Protein AF-A0A8D2CQ65-F1 (afdb_monomer)

InterPro domains:
  IPR000535 Major sperm protein (MSP) domain [PF00635] (9-80)
  IPR000535 Major sperm protein (MSP) domain [PS50202] (7-84)
  IPR008962 PapD-like superfamily [SSF49354] (5-80)
  IPR013783 Immunoglobulin-like fold [G3DSA:2.60.40.10] (1-84)
  IPR016763 Vesicle-associated membrane-protein-associated protein [PTHR10809] (7-80)

Radius of gyration: 14.84 Å; Cα contacts (8 Å, |Δi|>4): 120; chains: 1; bounding box: 36×33×35 Å

pLDDT: mean 74.35, std 14.54, range [35.38, 90.12]

Nearest PDB structures (foldseek):
  2cri-assembly1_A  TM=8.438E-01  e=6.915E-08  Mus musculus
  6tqr-assembly4_D  TM=8.888E-01  e=3.747E-07  Homo sapiens
  7sqc-assembly1_T2  TM=7.419E-01  e=1.852E-01  Chlamydomonas reinhardtii
  7sqc-assembly1_F0  TM=7.270E-01  e=7.500E-01  Chlamydomonas reinhardtii

Solvent-accessible surface area (backbone atoms only — not comparable to full-atom values): 5471 Å² total; per-residue (Å²): 130,86,82,73,80,79,84,62,53,48,44,64,78,83,69,86,75,77,82,60,70,84,69,41,80,53,72,35,74,34,75,38,38,36,31,49,64,48,74,69,83,70,98,52,63,91,48,37,49,61,44,68,46,59,50,81,43,59,93,94,44,73,48,72,28,38,41,31,34,53,54,52,94,77,59,88,82,64,77,73,89,60,94,127

Structure (mmCIF, N/CA/C/O backbone):
data_AF-A0A8D2CQ65-F1
#
_entry.id   AF-A0A8D2CQ65-F1
#
loop_
_atom_site.group_PDB
_atom_site.id
_atom_site.type_symbol
_atom_site.label_atom_id
_atom_site.label_alt_id
_atom_site.label_comp_id
_atom_site.label_asym_id
_atom_site.label_entity_id
_atom_site.label_seq_id
_atom_site.pdbx_PDB_ins_code
_atom_site.Cartn_x
_atom_site.Cartn_y
_atom_site.Cartn_z
_atom_site.occupancy
_atom_site.B_iso_or_equiv
_atom_site.auth_seq_id
_atom_site.auth_comp_id
_atom_site.auth_asym_id
_atom_site.auth_atom_id
_atom_site.pdbx_PDB_model_num
ATOM 1 N N . MET A 1 1 ? 3.769 24.419 11.256 1.00 46.28 1 MET A N 1
ATOM 2 C CA . MET A 1 1 ? 2.646 23.471 11.085 1.00 46.28 1 MET A CA 1
ATOM 3 C C . MET A 1 1 ? 2.709 22.460 12.215 1.00 46.28 1 MET A C 1
ATOM 5 O O . MET A 1 1 ? 3.782 21.915 12.441 1.00 46.28 1 MET A O 1
ATOM 9 N N . ALA A 1 2 ? 1.623 22.269 12.968 1.00 53.69 2 ALA A N 1
ATOM 10 C CA . 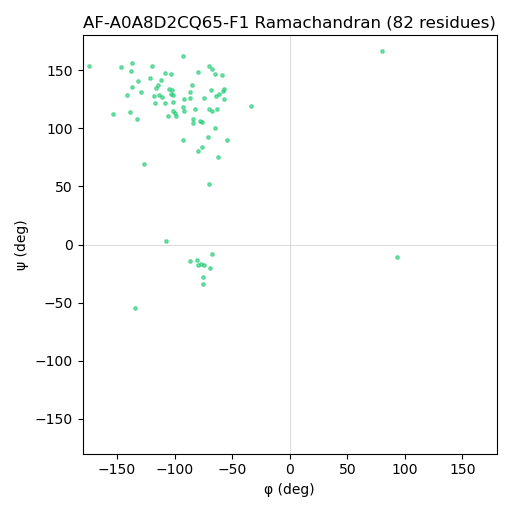ALA A 1 2 ? 1.589 21.295 14.056 1.00 53.69 2 ALA A CA 1
ATOM 11 C C . ALA A 1 2 ? 1.671 19.880 13.469 1.00 53.69 2 ALA A C 1
ATOM 13 O O . ALA A 1 2 ? 0.784 19.465 12.720 1.00 53.69 2 ALA A O 1
ATOM 14 N N . LYS A 1 3 ? 2.760 19.168 13.772 1.00 53.72 3 LYS A N 1
ATOM 15 C CA . LYS A 1 3 ? 2.947 17.763 13.408 1.00 53.72 3 LYS A CA 1
ATOM 16 C C . LYS A 1 3 ? 1.895 16.959 14.166 1.00 53.72 3 LYS A C 1
ATOM 18 O O . LYS A 1 3 ? 2.041 16.743 15.363 1.00 53.72 3 LYS A O 1
ATOM 23 N N . HIS A 1 4 ? 0.810 16.599 13.490 1.00 66.44 4 HIS A N 1
ATOM 24 C CA . HIS A 1 4 ? -0.165 15.685 14.067 1.00 66.44 4 HIS A CA 1
ATOM 25 C C . HIS A 1 4 ? 0.479 14.310 14.188 1.00 66.44 4 HIS A C 1
ATOM 27 O O . HIS A 1 4 ? 1.140 13.839 13.259 1.00 66.44 4 HIS A O 1
ATOM 33 N N . GLU A 1 5 ? 0.318 13.698 15.353 1.00 70.56 5 GLU A N 1
ATOM 34 C CA . GLU A 1 5 ? 0.731 12.324 15.572 1.00 70.56 5 GLU A CA 1
ATOM 35 C C . GLU A 1 5 ? -0.097 11.415 14.659 1.00 70.56 5 GLU A C 1
ATOM 37 O O . GLU A 1 5 ? -1.323 11.526 14.583 1.00 70.56 5 GLU A O 1
ATOM 42 N N . GLN A 1 6 ? 0.581 10.569 13.889 1.00 67.44 6 GLN A N 1
ATOM 43 C CA . GLN A 1 6 ? -0.081 9.683 12.946 1.00 67.44 6 GLN A CA 1
ATOM 44 C C . GLN A 1 6 ? -0.716 8.521 13.717 1.00 67.44 6 GLN A C 1
ATOM 46 O O . GLN A 1 6 ? -0.023 7.616 14.165 1.00 67.44 6 GLN A O 1
ATOM 51 N N . ILE A 1 7 ? -2.043 8.551 13.848 1.00 76.06 7 ILE A N 1
ATOM 52 C CA . ILE A 1 7 ? -2.830 7.542 14.584 1.00 76.06 7 ILE A CA 1
ATOM 53 C C . ILE A 1 7 ? -3.065 6.273 13.732 1.00 76.06 7 ILE A C 1
ATOM 55 O O . ILE A 1 7 ? -3.489 5.237 14.240 1.00 76.06 7 ILE A O 1
ATOM 59 N N . LEU A 1 8 ? -2.802 6.330 12.419 1.00 76.12 8 LEU A N 1
ATOM 60 C CA . LEU A 1 8 ? -2.970 5.183 11.526 1.00 76.12 8 LEU A CA 1
ATOM 61 C C . LEU A 1 8 ? -1.862 4.153 11.727 1.00 76.12 8 LEU A C 1
ATOM 63 O O . LEU A 1 8 ? -0.680 4.460 11.552 1.00 76.12 8 LEU A O 1
ATOM 67 N N . ALA A 1 9 ? -2.267 2.907 11.970 1.00 82.81 9 ALA A N 1
ATOM 68 C CA . ALA A 1 9 ? -1.362 1.772 11.888 1.00 82.81 9 ALA A CA 1
ATOM 69 C C . ALA A 1 9 ? -1.232 1.327 10.423 1.00 82.81 9 ALA A C 1
ATOM 71 O O . ALA A 1 9 ? -2.212 0.912 9.796 1.00 82.81 9 ALA A O 1
ATOM 72 N N . LEU A 1 10 ? -0.010 1.441 9.905 1.00 84.62 10 LEU A N 1
ATOM 73 C CA . LEU A 1 10 ? 0.396 1.052 8.558 1.00 84.62 10 LEU A CA 1
ATOM 74 C C . LEU A 1 10 ? 1.202 -0.248 8.611 1.00 84.62 10 LEU A C 1
ATOM 76 O O . LEU A 1 10 ? 2.125 -0.368 9.417 1.00 84.62 10 LEU A O 1
ATOM 80 N N . ASP A 1 11 ? 0.890 -1.187 7.725 1.00 82.38 11 ASP A N 1
ATOM 81 C CA . ASP A 1 11 ? 1.689 -2.389 7.495 1.00 82.38 11 ASP A CA 1
ATOM 82 C C . ASP A 1 11 ? 1.893 -2.571 5.979 1.00 82.38 11 ASP A C 1
ATOM 84 O O . ASP A 1 11 ? 0.926 -2.868 5.266 1.00 82.38 11 ASP A O 1
ATOM 88 N N . PRO A 1 12 ? 3.113 -2.342 5.455 1.00 84.31 12 PRO A N 1
ATOM 89 C CA . PRO A 1 12 ? 4.338 -1.913 6.150 1.00 84.31 12 PRO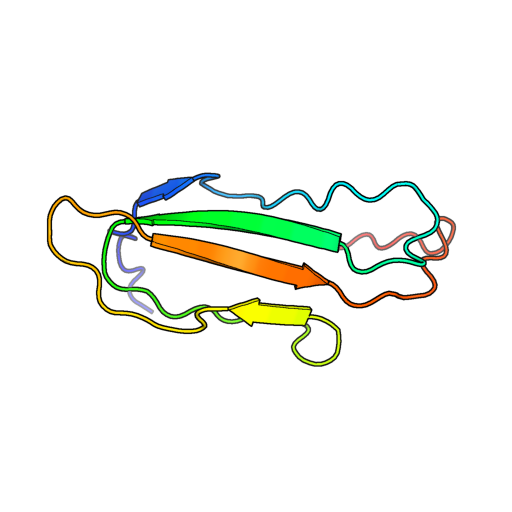 A CA 1
ATOM 90 C C . PRO A 1 12 ? 4.299 -0.450 6.660 1.00 84.31 12 PRO A C 1
ATOM 92 O O . PRO A 1 12 ? 3.618 0.387 6.071 1.00 84.31 12 PRO A O 1
ATOM 95 N N . PRO A 1 13 ? 5.052 -0.101 7.728 1.00 78.06 13 PRO A N 1
ATOM 96 C CA . PRO A 1 13 ? 4.904 1.179 8.432 1.00 78.06 13 PRO A CA 1
ATOM 97 C C . PRO A 1 13 ? 5.569 2.394 7.771 1.00 78.06 13 PRO A C 1
ATOM 99 O O . PRO A 1 13 ? 5.269 3.524 8.154 1.00 78.06 13 PRO A O 1
ATOM 102 N N . ARG A 1 14 ? 6.512 2.184 6.846 1.00 76.69 14 ARG A N 1
ATOM 103 C CA . ARG A 1 14 ? 7.293 3.264 6.215 1.00 76.69 14 ARG A CA 1
ATOM 104 C C . ARG A 1 14 ? 7.396 3.087 4.710 1.00 76.69 14 ARG A C 1
ATOM 106 O O . ARG A 1 14 ? 6.990 3.976 3.975 1.00 76.69 14 ARG A O 1
ATOM 113 N N . ASP A 1 15 ? 7.879 1.925 4.281 1.00 79.44 15 ASP A N 1
ATOM 114 C CA . ASP A 1 15 ? 8.257 1.700 2.888 1.00 79.44 15 ASP A CA 1
ATOM 115 C C . ASP A 1 15 ? 7.400 0.603 2.253 1.00 79.44 15 ASP A C 1
ATOM 117 O O . ASP A 1 15 ? 7.311 -0.516 2.770 1.00 79.44 15 ASP A O 1
ATOM 121 N N . LEU A 1 16 ? 6.807 0.908 1.099 1.00 81.25 16 LEU A N 1
ATOM 122 C CA . LEU A 1 16 ? 6.068 -0.048 0.280 1.00 81.25 16 LEU A CA 1
ATOM 123 C C . LEU A 1 16 ? 6.975 -0.534 -0.856 1.00 81.25 16 LEU A C 1
ATOM 125 O O . LEU A 1 16 ? 7.323 0.227 -1.756 1.00 81.25 16 LEU A O 1
ATOM 129 N N . LYS A 1 17 ? 7.386 -1.805 -0.815 1.00 79.19 17 LYS A N 1
ATOM 130 C CA . LYS A 1 17 ? 8.308 -2.366 -1.814 1.00 79.19 17 LYS A CA 1
ATOM 131 C C . LYS A 1 17 ? 7.547 -3.000 -2.972 1.00 79.19 17 LYS A C 1
ATOM 133 O O . LYS A 1 17 ? 6.920 -4.042 -2.791 1.00 79.19 17 LYS A O 1
ATOM 138 N N . PHE A 1 18 ? 7.697 -2.432 -4.162 1.00 74.38 18 PHE A N 1
ATOM 139 C CA . PHE A 1 18 ? 7.212 -3.022 -5.406 1.00 74.38 18 PHE A CA 1
ATOM 140 C C . PHE A 1 18 ? 8.163 -4.135 -5.847 1.00 74.38 18 PHE A C 1
ATOM 142 O O . PHE A 1 18 ? 9.284 -3.881 -6.284 1.00 74.38 18 PHE A O 1
ATOM 149 N N . LYS A 1 19 ? 7.735 -5.391 -5.692 1.00 67.75 19 LYS A N 1
ATOM 150 C CA . LYS A 1 19 ? 8.482 -6.556 -6.180 1.00 67.75 19 LYS A CA 1
ATOM 151 C C . LYS A 1 19 ? 7.990 -6.915 -7.580 1.00 67.75 19 LYS A C 1
ATOM 153 O O . LYS A 1 19 ? 7.053 -7.693 -7.716 1.00 67.75 19 LYS A O 1
ATOM 158 N N . GLY A 1 20 ? 8.618 -6.331 -8.596 1.00 64.19 20 GLY A N 1
ATOM 159 C CA . GLY A 1 20 ? 8.501 -6.764 -9.989 1.00 64.19 20 GLY A CA 1
ATOM 160 C C . GLY A 1 20 ? 9.740 -7.549 -10.416 1.00 64.19 20 GLY A C 1
ATOM 161 O O . GLY A 1 20 ? 10.846 -7.272 -9.950 1.00 64.19 20 GLY A O 1
ATOM 162 N N . SER A 1 21 ? 9.569 -8.539 -11.288 1.00 54.75 21 SER A N 1
ATOM 163 C CA . SER A 1 21 ? 10.674 -9.092 -12.071 1.00 54.75 21 SER A CA 1
ATOM 164 C C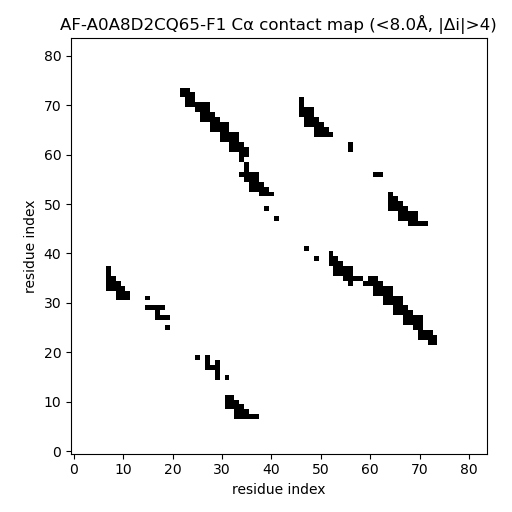 . SER A 1 21 ? 11.085 -8.035 -13.087 1.00 54.75 21 SER A C 1
ATOM 166 O O . SER A 1 21 ? 10.265 -7.666 -13.909 1.00 54.75 21 SER A O 1
ATOM 168 N N . CYS A 1 22 ? 12.313 -7.520 -13.015 1.00 51.34 22 CYS A N 1
ATOM 169 C CA . CYS A 1 22 ? 12.839 -6.647 -14.064 1.00 51.34 22 CYS A CA 1
ATOM 170 C C . CYS A 1 22 ? 1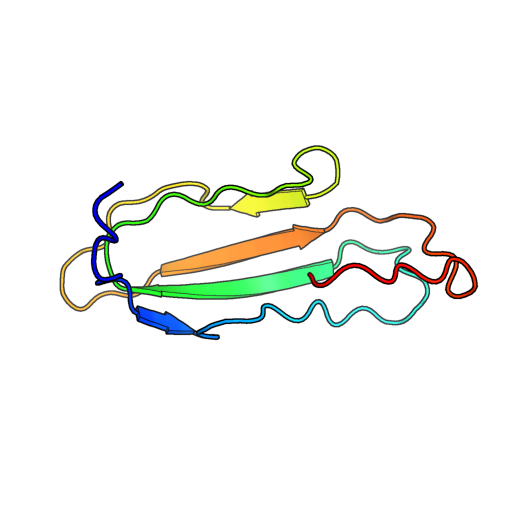2.873 -7.439 -15.387 1.00 51.34 22 CYS A C 1
ATOM 172 O O . CYS A 1 22 ? 13.408 -8.555 -15.376 1.00 51.34 22 CYS A O 1
ATOM 174 N N . PRO A 1 23 ? 12.329 -6.914 -16.500 1.00 60.91 23 PRO A N 1
ATOM 175 C CA . PRO A 1 23 ? 11.801 -5.557 -16.708 1.00 60.91 23 PRO A CA 1
ATOM 176 C C . PRO A 1 23 ? 10.380 -5.344 -16.151 1.00 60.91 23 PRO A C 1
ATOM 178 O O . PRO A 1 23 ? 9.569 -6.261 -16.158 1.00 60.91 23 PRO A O 1
ATOM 181 N N . PHE A 1 24 ? 10.055 -4.120 -15.706 1.00 62.38 24 PHE A N 1
ATOM 182 C CA . PHE A 1 24 ? 8.698 -3.713 -15.288 1.00 62.38 24 PHE A CA 1
ATOM 183 C C . PHE A 1 24 ? 7.737 -3.613 -16.497 1.00 62.38 24 PHE A C 1
ATOM 185 O O . PHE A 1 24 ? 7.090 -2.592 -16.710 1.00 62.38 24 PHE A O 1
ATOM 192 N N . THR A 1 25 ? 7.670 -4.667 -17.314 1.00 61.31 25 THR A N 1
ATOM 193 C CA . THR A 1 25 ? 6.773 -4.822 -18.470 1.00 61.31 25 THR A CA 1
ATOM 194 C C . THR A 1 25 ? 5.335 -5.107 -18.064 1.00 61.31 25 THR A C 1
ATOM 196 O O . THR A 1 25 ? 4.424 -4.924 -18.866 1.00 61.31 25 THR A O 1
ATOM 199 N N . ASP A 1 26 ? 5.131 -5.529 -16.818 1.00 64.88 26 ASP A N 1
ATOM 200 C CA . ASP A 1 26 ? 3.845 -5.948 -16.280 1.00 64.88 26 ASP A CA 1
ATOM 201 C C . ASP A 1 26 ? 3.431 -5.081 -15.090 1.00 64.88 26 ASP A C 1
ATOM 203 O O . ASP A 1 26 ? 4.260 -4.511 -14.375 1.00 64.88 26 ASP A O 1
ATOM 207 N N . VAL A 1 27 ? 2.117 -4.994 -14.868 1.00 71.62 27 VAL A N 1
ATOM 208 C CA . VAL A 1 27 ? 1.536 -4.233 -13.757 1.00 71.62 27 VAL A CA 1
ATOM 209 C C . VAL A 1 27 ? 1.993 -4.838 -12.430 1.00 71.62 27 VAL A C 1
ATOM 211 O O . VAL A 1 27 ? 1.634 -5.967 -12.089 1.00 71.62 27 VAL A O 1
ATOM 214 N N . VAL A 1 28 ? 2.745 -4.073 -11.639 1.00 81.50 28 VAL A N 1
ATOM 215 C CA . VAL A 1 28 ? 3.204 -4.524 -10.320 1.00 81.50 28 VAL A CA 1
ATOM 216 C C . VAL A 1 28 ? 2.213 -4.082 -9.263 1.00 81.50 28 VAL A C 1
ATOM 218 O O . VAL A 1 28 ? 2.014 -2.892 -9.035 1.00 81.50 28 VAL A O 1
ATOM 221 N N . THR A 1 29 ? 1.613 -5.051 -8.579 1.00 83.88 29 THR A N 1
ATOM 222 C CA . THR A 1 29 ? 0.677 -4.786 -7.483 1.00 83.88 29 THR A CA 1
ATOM 223 C C . THR A 1 29 ? 1.367 -4.985 -6.144 1.00 83.88 29 THR A C 1
ATOM 225 O O . THR A 1 29 ? 1.939 -6.043 -5.889 1.00 83.88 29 THR A O 1
ATOM 228 N N . THR A 1 30 ? 1.266 -3.994 -5.263 1.00 85.81 30 THR A N 1
ATOM 229 C CA . THR A 1 30 ? 1.680 -4.119 -3.863 1.00 85.81 30 THR A CA 1
ATOM 230 C C . THR A 1 30 ? 0.510 -3.829 -2.941 1.00 85.81 30 THR A C 1
ATOM 232 O O . THR A 1 30 ? -0.314 -2.956 -3.211 1.00 85.81 30 THR A O 1
ATOM 235 N N . ASN A 1 31 ? 0.434 -4.560 -1.834 1.00 87.12 31 ASN A N 1
ATOM 236 C CA . ASN A 1 31 ? -0.622 -4.407 -0.847 1.00 87.12 31 ASN A CA 1
ATOM 237 C C . ASN A 1 31 ? -0.117 -3.625 0.367 1.00 87.12 31 ASN A C 1
ATOM 239 O O . ASN A 1 31 ? 0.936 -3.934 0.921 1.00 87.12 31 ASN A O 1
ATOM 243 N N . LEU A 1 32 ? -0.905 -2.646 0.796 1.00 87.56 32 LEU A N 1
ATOM 244 C CA . LEU A 1 32 ? -0.719 -1.868 2.010 1.00 87.56 32 LEU A CA 1
ATOM 245 C C . LEU A 1 32 ? -1.908 -2.132 2.928 1.00 87.56 32 LEU A C 1
ATOM 247 O O . LEU A 1 32 ? -3.053 -1.890 2.552 1.00 87.56 32 LEU A O 1
ATOM 251 N N . LYS A 1 33 ? -1.659 -2.617 4.140 1.00 88.62 33 LYS A N 1
ATOM 252 C CA . LYS A 1 33 ? -2.709 -2.791 5.142 1.00 88.62 33 LYS A CA 1
ATOM 253 C C . LYS A 1 33 ? -2.798 -1.542 6.006 1.00 88.62 33 LYS A C 1
ATOM 255 O O . LYS A 1 33 ? -1.821 -1.108 6.612 1.00 88.62 33 LYS A O 1
ATOM 260 N N . LEU A 1 34 ? -4.000 -0.988 6.059 1.00 86.56 34 LEU A N 1
ATOM 261 C CA . LEU A 1 34 ? -4.356 0.195 6.825 1.00 86.56 34 LEU A CA 1
ATOM 262 C C . LEU A 1 34 ? -5.349 -0.201 7.911 1.00 86.56 34 LEU A C 1
ATOM 264 O O . LEU A 1 34 ? -6.296 -0.953 7.666 1.00 86.56 34 LEU A O 1
ATOM 268 N N . ARG A 1 35 ? -5.150 0.333 9.113 1.00 83.25 35 ARG A N 1
ATOM 269 C CA . ARG A 1 35 ? -6.157 0.322 10.177 1.00 83.25 35 ARG A CA 1
ATOM 270 C C . ARG A 1 35 ? -6.537 1.766 10.482 1.00 83.25 35 ARG A C 1
ATOM 272 O O . ARG A 1 35 ? -5.636 2.587 10.657 1.00 83.25 35 ARG A O 1
ATOM 279 N N . ASN A 1 36 ? -7.843 2.026 10.609 1.00 84.94 36 ASN A N 1
ATOM 280 C CA . ASN A 1 36 ? -8.471 3.354 10.730 1.00 84.94 36 ASN A CA 1
ATOM 281 C C . ASN A 1 36 ? -8.653 4.108 9.388 1.00 84.94 36 ASN A C 1
ATOM 283 O O . ASN A 1 36 ? -8.111 3.717 8.357 1.00 84.94 36 ASN A O 1
ATOM 287 N N . CYS A 1 37 ? -9.459 5.170 9.393 1.00 83.75 37 CYS A N 1
ATOM 288 C CA . CYS A 1 37 ? -9.820 5.962 8.216 1.00 83.75 37 CYS A CA 1
ATOM 289 C C . CYS A 1 37 ? -8.590 6.530 7.503 1.00 83.75 37 CYS A C 1
ATOM 291 O O . CYS A 1 37 ? -7.721 7.117 8.144 1.00 83.75 37 CYS A O 1
ATOM 293 N N . PHE A 1 38 ? -8.537 6.422 6.178 1.00 86.81 38 PHE A N 1
ATOM 294 C CA . PHE A 1 38 ? -7.361 6.807 5.403 1.00 86.81 38 PHE A CA 1
ATOM 295 C C . PHE A 1 38 ? -7.726 7.584 4.137 1.00 86.81 38 PHE A C 1
ATOM 297 O O . PHE A 1 38 ? -8.822 7.471 3.586 1.00 86.81 38 PHE A O 1
ATOM 304 N N . LYS A 1 39 ? -6.755 8.365 3.661 1.00 86.75 39 LYS A N 1
ATOM 305 C CA . LYS A 1 39 ? -6.762 8.994 2.342 1.00 86.75 39 LYS A CA 1
ATOM 306 C C . LYS A 1 39 ? -5.363 8.890 1.753 1.00 86.75 39 LYS A C 1
ATOM 308 O O . LYS A 1 39 ? -4.428 9.487 2.285 1.00 86.75 39 LYS A O 1
ATOM 313 N N . VAL A 1 40 ? -5.222 8.125 0.679 1.00 86.31 40 VAL A N 1
ATOM 314 C CA . VAL A 1 40 ? -3.942 7.899 0.011 1.00 86.31 40 VAL A CA 1
ATOM 315 C C . VAL A 1 40 ? -3.679 9.026 -0.982 1.00 86.31 40 VAL A C 1
ATOM 317 O O . VAL A 1 40 ? -4.563 9.461 -1.715 1.00 86.31 40 VAL A O 1
ATOM 320 N N . LYS A 1 41 ? -2.440 9.516 -1.007 1.00 83.12 41 LYS A N 1
ATOM 321 C CA . LYS A 1 41 ? -1.935 10.416 -2.045 1.00 83.12 41 LYS A CA 1
ATOM 322 C C . LYS A 1 41 ? -0.628 9.846 -2.567 1.00 83.12 41 LYS A C 1
ATOM 324 O O . LYS A 1 41 ? 0.245 9.504 -1.778 1.00 83.12 41 LYS A O 1
ATOM 329 N N . THR A 1 42 ? -0.510 9.768 -3.883 1.00 80.75 42 THR A N 1
ATOM 330 C CA . THR A 1 42 ? 0.710 9.351 -4.576 1.00 80.75 42 THR A CA 1
ATOM 331 C C . THR A 1 42 ? 1.345 10.567 -5.246 1.00 80.75 42 THR A C 1
ATOM 333 O O . THR A 1 42 ? 0.637 11.480 -5.676 1.00 80.75 42 THR A O 1
ATOM 336 N N . SER A 1 43 ? 2.671 10.597 -5.336 1.00 77.88 43 SER A N 1
ATOM 337 C CA . SER A 1 43 ? 3.409 11.625 -6.081 1.00 77.88 43 SER A CA 1
ATOM 338 C C . SER A 1 43 ? 3.373 11.392 -7.597 1.00 77.88 43 SER A C 1
ATOM 340 O O . SER A 1 43 ? 3.610 12.330 -8.352 1.00 77.88 43 SER A O 1
ATOM 342 N N . ALA A 1 44 ? 3.019 10.180 -8.048 1.00 78.19 44 ALA A N 1
ATOM 343 C CA . ALA A 1 44 ? 2.972 9.791 -9.460 1.00 78.19 44 ALA A CA 1
ATOM 344 C C . ALA A 1 44 ? 1.604 9.192 -9.863 1.00 78.19 44 ALA A C 1
ATOM 346 O O . ALA A 1 44 ? 1.501 7.992 -10.134 1.00 78.19 44 ALA A O 1
ATOM 347 N N . PRO A 1 45 ? 0.521 9.993 -9.908 1.00 76.12 45 PRO A N 1
ATOM 348 C CA . PRO A 1 45 ? -0.832 9.486 -10.166 1.00 76.12 45 PRO A CA 1
ATOM 349 C C . PRO A 1 45 ? -1.040 8.981 -11.599 1.00 76.12 45 PRO A C 1
ATOM 351 O O . PRO A 1 45 ? -1.950 8.201 -11.842 1.00 76.12 45 PRO A O 1
ATOM 354 N N . TRP A 1 46 ? -0.200 9.402 -12.547 1.00 80.81 46 TRP A N 1
ATOM 355 C CA . TRP A 1 46 ? -0.273 8.939 -13.937 1.00 80.81 46 TRP A CA 1
ATOM 356 C C . TRP A 1 46 ? 0.261 7.515 -14.119 1.00 80.81 46 TRP A C 1
ATOM 358 O O . TRP A 1 46 ? -0.189 6.803 -15.009 1.00 80.81 46 TRP A O 1
ATOM 368 N N . TRP A 1 47 ? 1.199 7.094 -13.269 1.00 76.81 47 TRP A N 1
ATOM 369 C CA . TRP A 1 47 ? 1.858 5.787 -13.361 1.00 76.81 47 TRP A CA 1
ATOM 370 C C . TRP A 1 47 ? 1.407 4.820 -12.268 1.00 76.81 47 TRP A C 1
ATOM 372 O O . TRP A 1 47 ? 1.913 3.705 -12.181 1.00 76.81 47 TRP A O 1
ATOM 382 N N . SER A 1 48 ? 0.462 5.226 -11.415 1.00 80.44 48 SER A N 1
ATOM 383 C CA . SER A 1 48 ? -0.041 4.383 -10.336 1.00 80.44 48 SER A CA 1
ATOM 384 C C . SER A 1 48 ? -1.558 4.451 -10.209 1.00 80.44 48 SER A C 1
ATOM 386 O O . SER A 1 48 ? -2.161 5.521 -10.225 1.00 80.44 48 SER A O 1
ATOM 388 N N . CYS A 1 49 ? -2.178 3.287 -10.040 1.00 86.25 49 CYS A N 1
ATOM 389 C CA . CYS A 1 49 ? -3.580 3.141 -9.685 1.00 86.25 49 CYS A CA 1
ATOM 390 C C . CYS A 1 49 ? -3.659 2.657 -8.236 1.00 86.25 49 CYS A C 1
ATOM 392 O O . CYS A 1 49 ? -3.115 1.609 -7.893 1.00 86.25 49 CYS A O 1
ATOM 394 N N . VAL A 1 50 ? -4.339 3.413 -7.377 1.00 87.00 50 VAL A N 1
ATOM 395 C CA . VAL A 1 50 ? -4.538 3.055 -5.968 1.00 87.00 50 VAL A CA 1
ATOM 396 C C . VAL A 1 50 ? -6.003 2.722 -5.753 1.00 87.00 50 VAL A C 1
ATOM 398 O O . VAL A 1 50 ? -6.874 3.520 -6.090 1.00 87.00 50 VAL A O 1
ATOM 401 N N . TRP A 1 51 ? -6.274 1.553 -5.179 1.00 85.50 51 TRP A N 1
ATOM 402 C CA . TRP A 1 51 ? -7.631 1.122 -4.881 1.00 85.50 51 TRP A CA 1
ATOM 403 C C . TRP A 1 51 ? -7.710 0.383 -3.544 1.00 85.50 51 TRP A C 1
ATOM 405 O O . TRP A 1 51 ? -6.992 -0.605 -3.357 1.00 85.50 51 TRP A O 1
ATOM 415 N N . PRO A 1 52 ? -8.624 0.768 -2.641 1.00 89.25 52 PRO A N 1
ATOM 416 C CA . PRO A 1 52 ? -9.360 2.045 -2.580 1.00 89.25 52 PRO A CA 1
ATOM 417 C C . PRO A 1 52 ? -8.440 3.263 -2.318 1.00 89.25 52 PRO A C 1
ATOM 419 O O . PRO A 1 52 ? -7.452 3.139 -1.598 1.00 89.25 52 PRO A O 1
ATOM 422 N N . ASP A 1 53 ? -8.755 4.442 -2.879 1.00 85.88 53 ASP A N 1
ATOM 423 C CA . ASP A 1 53 ? -7.976 5.685 -2.659 1.00 85.88 53 ASP A CA 1
ATOM 424 C C . ASP A 1 53 ? -8.236 6.297 -1.272 1.00 85.88 53 ASP A C 1
ATOM 426 O O . ASP A 1 53 ? -7.355 6.875 -0.634 1.00 85.88 53 ASP A O 1
ATOM 430 N N . SER A 1 54 ? -9.466 6.149 -0.799 1.00 88.06 54 SER A N 1
ATOM 431 C CA . SER A 1 54 ? -9.961 6.703 0.445 1.00 88.06 54 SER A CA 1
ATOM 432 C C . SER A 1 54 ? -10.984 5.753 1.049 1.00 88.06 54 SER A C 1
ATOM 434 O O . SER A 1 54 ? -11.625 4.964 0.353 1.00 88.06 54 SER A O 1
ATOM 436 N N . GLY A 1 55 ? -11.115 5.792 2.369 1.00 86.50 55 GLY A N 1
ATOM 437 C CA . GLY A 1 55 ? -12.043 4.912 3.055 1.00 86.50 55 GLY A CA 1
ATOM 438 C C . GLY A 1 55 ? -12.148 5.203 4.540 1.00 86.50 55 GLY A C 1
ATOM 439 O O . GLY A 1 55 ? -11.220 5.712 5.172 1.00 86.50 55 GLY A O 1
ATOM 440 N N . ILE A 1 56 ? -13.305 4.852 5.088 1.00 85.56 56 ILE A N 1
ATOM 441 C CA . ILE A 1 56 ? -13.575 4.827 6.522 1.00 85.56 56 ILE A CA 1
ATOM 442 C C . ILE A 1 56 ? -13.515 3.360 6.940 1.00 85.56 56 ILE A C 1
ATOM 444 O O . ILE A 1 56 ? -14.117 2.512 6.287 1.00 85.56 56 ILE A O 1
ATOM 448 N N . ILE A 1 57 ? -12.747 3.062 7.986 1.00 86.19 57 ILE A N 1
ATOM 449 C CA . ILE A 1 57 ? -12.589 1.701 8.504 1.00 86.19 57 ILE A CA 1
ATOM 450 C C . ILE A 1 57 ? -13.211 1.657 9.891 1.00 86.19 57 ILE A C 1
ATOM 452 O O . ILE A 1 57 ? -12.855 2.470 10.745 1.00 86.19 57 ILE A O 1
ATOM 456 N N . ASP A 1 58 ? -14.096 0.690 10.119 1.00 86.44 58 ASP A N 1
ATOM 457 C CA . ASP A 1 58 ? -14.668 0.456 11.438 1.00 86.44 58 ASP A CA 1
ATOM 458 C C . ASP A 1 58 ? -13.587 0.141 12.486 1.00 86.44 58 ASP A C 1
ATOM 460 O O . ASP A 1 58 ? -12.582 -0.519 12.185 1.00 86.44 58 ASP A O 1
ATOM 464 N N . PRO A 1 59 ? -13.779 0.577 13.742 1.00 81.94 59 PRO A N 1
ATOM 465 C CA . PRO A 1 59 ? -12.847 0.283 14.820 1.00 81.94 59 PRO A CA 1
ATOM 466 C C . PRO A 1 59 ? -12.658 -1.233 14.977 1.00 81.94 59 PRO A C 1
ATOM 468 O O . PRO A 1 59 ? -13.614 -1.985 15.133 1.00 81.94 59 PRO A O 1
ATOM 471 N N . GLY A 1 60 ? -11.401 -1.682 14.926 1.00 83.12 60 GLY A N 1
ATOM 472 C CA . GLY A 1 60 ? -11.033 -3.103 14.995 1.00 83.12 60 GLY A CA 1
ATOM 473 C C . GLY A 1 60 ? -10.892 -3.803 13.638 1.00 83.12 60 GLY A C 1
ATOM 474 O O . GLY A 1 60 ? -10.318 -4.890 13.589 1.00 83.12 60 GLY A O 1
ATOM 475 N N . SER A 1 61 ? -11.317 -3.170 12.542 1.00 86.06 61 SER A N 1
ATOM 476 C CA . SER A 1 61 ? -11.150 -3.693 11.181 1.00 86.06 61 SER A CA 1
ATOM 477 C C . SER A 1 61 ? -9.870 -3.180 10.510 1.00 86.06 61 SER A C 1
ATOM 479 O O . SER A 1 61 ? -9.258 -2.194 10.928 1.00 86.06 61 SER A O 1
ATOM 481 N N . ALA A 1 62 ? -9.446 -3.871 9.451 1.00 87.06 62 ALA A N 1
ATOM 482 C CA . ALA A 1 62 ? -8.322 -3.479 8.607 1.00 87.06 62 ALA A CA 1
ATOM 483 C C . ALA A 1 62 ? -8.732 -3.557 7.134 1.00 87.06 62 ALA A C 1
ATOM 485 O O . ALA A 1 62 ? -9.414 -4.497 6.729 1.00 87.06 62 ALA A O 1
ATOM 486 N N . VAL A 1 63 ? -8.278 -2.598 6.332 1.00 89.44 63 VAL A N 1
ATOM 487 C CA . VAL A 1 63 ? -8.476 -2.585 4.879 1.00 89.44 63 VAL A CA 1
ATOM 488 C C . VAL A 1 63 ? -7.137 -2.801 4.203 1.00 89.44 63 VAL A C 1
ATOM 490 O O . VAL A 1 63 ? -6.106 -2.297 4.645 1.00 89.44 63 VAL A O 1
ATOM 493 N N . THR A 1 64 ? -7.158 -3.571 3.122 1.00 90.12 64 THR A N 1
ATOM 494 C CA . THR A 1 64 ? -5.993 -3.745 2.258 1.00 90.12 64 THR A CA 1
ATOM 495 C C . THR A 1 64 ? -6.153 -2.841 1.046 1.00 90.12 64 THR A C 1
ATOM 497 O O . THR A 1 64 ? -7.040 -3.053 0.225 1.00 90.12 64 THR A O 1
ATOM 500 N N . VAL A 1 65 ? -5.294 -1.835 0.945 1.00 89.69 65 VAL A N 1
ATOM 501 C CA . VAL A 1 65 ? -5.156 -0.987 -0.236 1.00 89.69 65 VAL A CA 1
ATOM 502 C C . VAL A 1 65 ? -4.188 -1.645 -1.20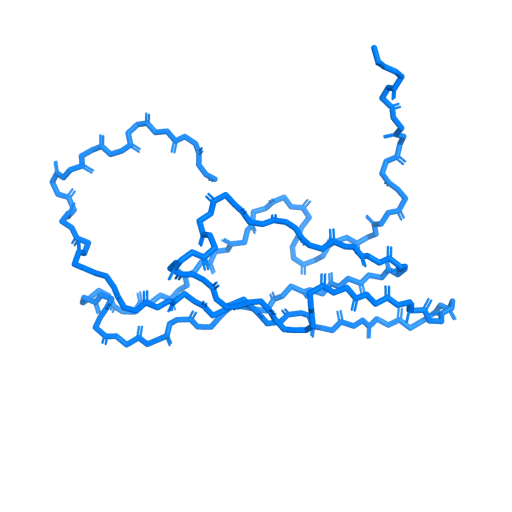0 1.00 89.69 65 VAL A C 1
ATOM 504 O O . VAL A 1 65 ? -3.102 -2.073 -0.818 1.00 89.69 65 VAL A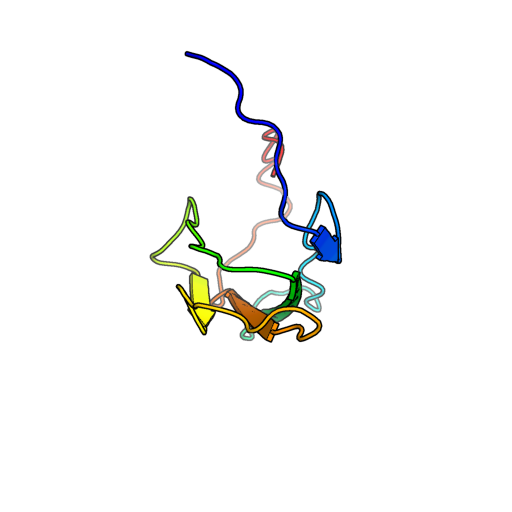 O 1
ATOM 507 N N . SER A 1 66 ? -4.588 -1.729 -2.460 1.00 88.19 66 SER A N 1
ATOM 508 C CA . SER A 1 66 ? -3.752 -2.224 -3.544 1.00 88.19 66 SER A CA 1
ATOM 509 C C . SER A 1 66 ? -3.220 -1.042 -4.338 1.00 88.19 66 SER A C 1
ATOM 511 O O . SER A 1 66 ? -3.985 -0.222 -4.846 1.00 88.19 66 SER A O 1
ATOM 513 N N . VAL A 1 67 ? -1.898 -0.956 -4.423 1.00 87.19 67 VAL A N 1
ATOM 514 C CA . VAL A 1 67 ? -1.184 0.026 -5.231 1.00 87.19 67 VAL A CA 1
ATOM 515 C C . VAL A 1 67 ? -0.627 -0.706 -6.439 1.00 87.19 67 VAL A C 1
ATOM 517 O O . VAL A 1 67 ? 0.254 -1.554 -6.310 1.00 87.19 67 VAL A O 1
ATOM 520 N N . MET A 1 68 ? -1.182 -0.403 -7.601 1.00 85.12 68 MET A N 1
ATOM 521 C CA . MET A 1 68 ? -0.797 -0.971 -8.884 1.00 85.12 68 MET A CA 1
ATOM 522 C C . MET A 1 68 ? 0.068 0.051 -9.609 1.00 85.12 68 MET A C 1
ATOM 524 O O . MET A 1 68 ? -0.410 1.133 -9.943 1.00 85.12 68 MET A O 1
ATOM 528 N N . LEU A 1 69 ? 1.334 -0.272 -9.836 1.00 84.06 69 LEU A N 1
ATOM 529 C CA . LEU A 1 69 ? 2.218 0.523 -10.675 1.00 84.06 69 LEU A CA 1
ATOM 530 C C . LEU A 1 69 ? 2.045 0.065 -12.127 1.00 84.06 69 LEU A C 1
ATOM 532 O O . LEU A 1 69 ? 2.153 -1.128 -12.414 1.00 84.06 69 LEU A O 1
ATOM 536 N N . GLN A 1 70 ? 1.747 1.004 -13.021 1.00 79.44 70 GLN A N 1
ATOM 537 C CA . GLN A 1 70 ? 1.721 0.748 -14.458 1.00 79.44 70 GLN A CA 1
ATOM 538 C C . GLN A 1 70 ? 3.141 0.468 -14.960 1.00 79.44 70 GLN A C 1
ATOM 540 O O . GLN A 1 70 ? 4.117 0.964 -14.392 1.00 79.44 70 GLN A O 1
ATOM 545 N N . ALA A 1 71 ? 3.237 -0.334 -16.020 1.00 68.12 71 ALA A N 1
ATOM 546 C CA . ALA A 1 71 ? 4.503 -0.649 -16.662 1.00 68.12 71 ALA A CA 1
ATOM 547 C C . ALA A 1 71 ? 5.188 0.640 -17.137 1.00 68.12 71 ALA A C 1
ATOM 549 O O . ALA A 1 71 ? 4.561 1.491 -17.773 1.00 68.12 71 ALA A O 1
ATOM 550 N N . PHE A 1 72 ? 6.470 0.779 -16.820 1.00 68.44 72 PHE A N 1
ATOM 551 C CA . 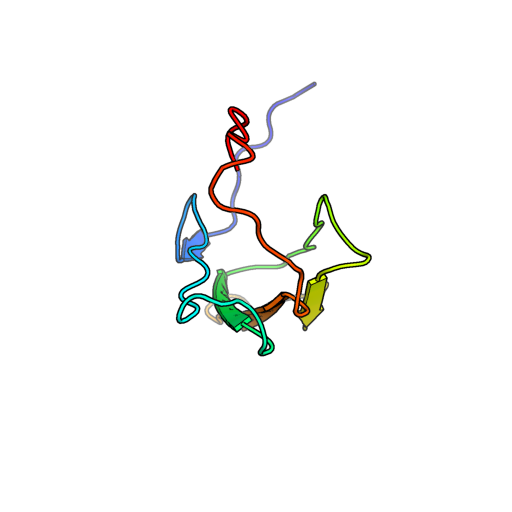PHE A 1 72 ? 7.297 1.867 -17.318 1.00 68.44 72 PHE A CA 1
ATOM 552 C C . PHE A 1 72 ? 8.666 1.318 -17.702 1.00 68.44 72 PHE A C 1
ATOM 554 O O . PHE A 1 72 ? 9.143 0.343 -17.115 1.00 68.44 72 PHE A O 1
ATOM 561 N N . ASP A 1 73 ? 9.280 1.942 -18.704 1.00 61.12 73 ASP A N 1
ATOM 562 C CA . ASP A 1 73 ? 10.639 1.615 -19.118 1.00 61.12 73 ASP A CA 1
ATOM 563 C C . ASP A 1 73 ? 11.593 2.109 -18.020 1.00 61.12 73 ASP A C 1
ATOM 565 O O . ASP A 1 73 ? 11.912 3.294 -17.920 1.00 61.12 73 ASP A O 1
ATOM 569 N N . TYR A 1 74 ? 11.917 1.218 -17.082 1.00 61.09 74 TYR A N 1
ATOM 570 C CA . TYR A 1 74 ? 12.865 1.493 -16.011 1.00 61.09 74 TYR A CA 1
ATOM 571 C C . TYR A 1 74 ? 14.274 1.247 -16.538 1.00 61.09 74 TYR A C 1
ATOM 573 O O . TYR A 1 74 ? 14.688 0.092 -16.656 1.00 61.09 74 TYR A O 1
ATOM 581 N N . ASP A 1 75 ? 15.012 2.31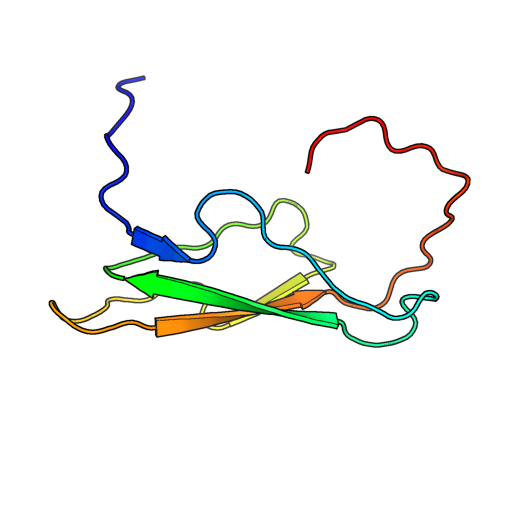8 -16.824 1.00 57.53 75 ASP A N 1
ATOM 582 C CA . ASP A 1 75 ? 16.430 2.233 -17.156 1.00 57.53 75 ASP A CA 1
ATOM 583 C C . ASP A 1 75 ? 17.262 2.204 -15.852 1.00 57.53 75 ASP A C 1
ATOM 585 O O . ASP A 1 75 ? 17.357 3.216 -15.151 1.00 57.53 75 ASP A O 1
ATOM 589 N N . PRO A 1 76 ? 17.866 1.062 -15.465 1.00 56.81 76 PRO A N 1
ATOM 590 C CA . PRO A 1 76 ? 18.612 0.944 -14.210 1.00 56.81 76 PRO A CA 1
ATOM 591 C C . PRO A 1 76 ? 19.911 1.773 -14.187 1.00 56.81 76 PRO A C 1
ATOM 593 O O . PRO A 1 76 ? 20.549 1.867 -13.135 1.00 56.81 76 PRO A O 1
ATOM 596 N N . ASN A 1 77 ? 20.326 2.363 -15.318 1.00 56.94 77 ASN A N 1
ATOM 597 C CA . ASN A 1 77 ? 21.465 3.280 -15.396 1.00 56.94 77 ASN A CA 1
ATOM 598 C C . ASN A 1 77 ? 21.082 4.737 -15.097 1.00 56.94 77 ASN A C 1
ATOM 600 O O . ASN A 1 77 ? 21.967 5.550 -14.803 1.00 56.94 77 ASN A O 1
ATOM 604 N N . GLU A 1 78 ? 19.790 5.075 -15.095 1.00 55.81 78 GLU A N 1
ATOM 605 C CA . GLU A 1 78 ? 19.307 6.359 -14.601 1.00 55.81 78 GLU A CA 1
ATOM 606 C C . GLU A 1 78 ? 19.321 6.324 -13.064 1.00 55.81 78 GLU A C 1
ATOM 608 O O . GLU A 1 78 ? 18.347 5.986 -12.396 1.00 55.81 78 GLU A O 1
ATOM 613 N N . LYS A 1 79 ? 20.489 6.608 -12.472 1.00 45.47 79 LYS A N 1
ATOM 614 C CA . LYS A 1 79 ? 20.670 6.764 -11.021 1.00 45.47 79 LYS A CA 1
ATOM 615 C C . LYS A 1 79 ? 19.691 7.808 -10.466 1.00 45.47 79 LYS A C 1
ATOM 617 O O . LYS A 1 79 ? 20.047 8.976 -10.320 1.00 45.47 79 LYS A O 1
ATOM 622 N N . SER A 1 80 ? 18.502 7.394 -10.047 1.00 43.28 80 SER A N 1
ATOM 623 C CA . SER A 1 80 ? 17.619 8.232 -9.244 1.00 43.28 80 SER A CA 1
ATOM 624 C C . SER A 1 80 ? 18.095 8.191 -7.793 1.00 43.28 80 SER A C 1
ATOM 626 O O . SER A 1 80 ? 17.57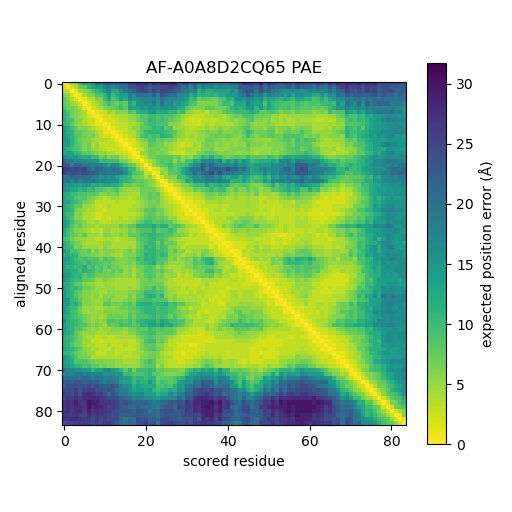4 7.473 -6.939 1.00 43.28 80 SER A O 1
ATOM 628 N N . ALA A 1 81 ? 19.125 8.986 -7.511 1.00 39.88 81 ALA A N 1
ATOM 629 C CA . ALA A 1 81 ? 19.387 9.507 -6.182 1.00 39.88 81 ALA A CA 1
ATOM 630 C C . ALA A 1 81 ? 18.200 10.387 -5.761 1.00 39.88 81 ALA A C 1
ATOM 632 O O . ALA A 1 81 ? 18.263 11.607 -5.810 1.00 39.88 81 ALA A O 1
ATOM 633 N N . THR A 1 82 ? 17.076 9.785 -5.400 1.00 40.22 82 THR A N 1
ATOM 634 C CA . THR A 1 82 ? 16.005 10.436 -4.655 1.00 40.22 82 THR A CA 1
ATOM 635 C C . THR A 1 82 ? 15.282 9.331 -3.911 1.00 40.22 82 THR A C 1
ATOM 637 O O . THR A 1 82 ? 14.696 8.445 -4.520 1.00 40.22 82 THR A O 1
ATOM 640 N N . HIS A 1 83 ? 15.410 9.371 -2.587 1.00 37.53 83 HIS A N 1
ATOM 641 C CA . HIS A 1 83 ? 14.553 8.663 -1.647 1.00 37.53 83 HIS A CA 1
ATOM 642 C C . HIS A 1 83 ? 13.112 8.569 -2.181 1.00 37.53 83 HIS A C 1
ATOM 644 O O . HIS A 1 83 ? 12.465 9.600 -2.375 1.00 37.53 83 HIS A O 1
ATOM 650 N N . MET A 1 84 ? 12.631 7.345 -2.379 1.00 35.38 84 MET A N 1
ATOM 651 C CA . MET A 1 84 ? 11.211 7.004 -2.365 1.00 35.38 84 MET A CA 1
ATOM 652 C C . MET A 1 84 ? 10.972 6.067 -1.194 1.00 35.38 84 MET A C 1
ATOM 654 O O . MET A 1 84 ? 11.819 5.160 -1.014 1.00 35.38 84 MET A O 1
#

Mean predicted aligned error: 9.93 Å

Organism: Sciurus vulgaris (NCBI:txid55149)

Secondary structure (DSSP, 8-state):
--------EEESSS-----PPSS--SPEEEEEEEESSEE---S-TTTEEEESSEE---TT--EEEEEEEPP----TTS---S--

Foldseek 3Di:
DDDDDPPKDKVVPPDWDFDDDPPLQDKTKTKMKIDAWDADDDPCCPQKDKPPRTDGHPHPDIDIIIIIGHGDGDDVVPPPPDDD

Sequence (84 aa):
MAKHEQILALDPPRDLKFKGSCPFTDVVTTNLKLRNCFKVKTSAPWWSCVWPDSGIIDPGSAVTVSVMLQAFDYDPNEKSATHM